Protein AF-A0A4R4WMD3-F1 (afdb_monomer_lite)

Radius of gyration: 12.43 Å; chains: 1; bounding box: 28×30×32 Å

Secondary structure (DSSP, 8-state):
---EEEEEE-TTSSEEEEEE-TT-SSTTS-SEEEEEESSHHHHHHHHHHHHHHHHH-S----HHHHHHHH--

Organism: NCBI:txid2530375

Structure (mmCIF, N/CA/C/O backbone):
data_AF-A0A4R4WMD3-F1
#
_entry.id   AF-A0A4R4WMD3-F1
#
loop_
_atom_site.group_PDB
_atom_site.id
_atom_site.type_symbol
_atom_site.label_atom_id
_atom_site.label_alt_id
_atom_site.label_comp_id
_atom_site.label_asym_id
_atom_site.label_entity_id
_atom_site.label_seq_id
_atom_site.pdbx_PDB_ins_code
_atom_site.Cartn_x
_atom_site.Cartn_y
_atom_site.Cartn_z
_atom_site.occupancy
_atom_site.B_iso_or_equiv
_atom_site.auth_seq_id
_atom_site.auth_comp_id
_atom_site.auth_asym_id
_atom_site.auth_atom_id
_atom_site.pdbx_PDB_model_num
ATOM 1 N N . MET A 1 1 ? -13.331 -4.962 9.151 1.00 78.69 1 MET A N 1
ATOM 2 C CA . MET A 1 1 ? -13.211 -4.651 7.709 1.00 78.69 1 MET A CA 1
ATOM 3 C C . MET A 1 1 ? -12.356 -5.736 7.082 1.00 78.69 1 MET A C 1
ATOM 5 O O . MET A 1 1 ? -11.525 -6.293 7.792 1.00 78.69 1 MET A O 1
ATOM 9 N N . ASN A 1 2 ? -12.592 -6.090 5.822 1.00 87.56 2 ASN A N 1
ATOM 10 C CA . ASN A 1 2 ? -11.782 -7.090 5.131 1.00 87.56 2 ASN A CA 1
ATOM 11 C C . ASN A 1 2 ? -10.696 -6.371 4.331 1.00 87.56 2 ASN A C 1
ATOM 13 O O . ASN A 1 2 ? -10.927 -6.022 3.179 1.00 87.56 2 ASN A O 1
ATOM 17 N N . LEU A 1 3 ? -9.572 -6.080 4.986 1.00 92.06 3 LEU A N 1
ATOM 18 C CA . LEU A 1 3 ? -8.467 -5.358 4.363 1.00 92.06 3 LEU A CA 1
ATOM 19 C C . LEU A 1 3 ? -7.658 -6.289 3.461 1.00 92.06 3 LEU A C 1
ATOM 21 O O . LEU A 1 3 ? -7.376 -7.433 3.825 1.00 92.06 3 LEU A O 1
ATOM 25 N N . ARG A 1 4 ? -7.256 -5.780 2.303 1.00 92.50 4 ARG A N 1
ATOM 26 C CA . ARG A 1 4 ? -6.459 -6.488 1.308 1.00 92.50 4 ARG A CA 1
ATOM 27 C C . ARG A 1 4 ? -5.279 -5.631 0.905 1.00 92.50 4 ARG A C 1
ATOM 29 O O . ARG A 1 4 ? -5.422 -4.436 0.686 1.00 92.50 4 ARG A O 1
ATOM 36 N N . LEU A 1 5 ? -4.127 -6.279 0.794 1.00 94.19 5 LEU A N 1
ATOM 37 C CA . LEU A 1 5 ? -2.955 -5.710 0.151 1.00 94.19 5 LEU A CA 1
ATOM 38 C C . LEU A 1 5 ? -3.060 -5.961 -1.353 1.00 94.19 5 LEU A C 1
ATOM 40 O O . LEU A 1 5 ? -3.150 -7.117 -1.782 1.00 94.19 5 LEU A O 1
ATOM 44 N N . HIS A 1 6 ? -2.986 -4.901 -2.145 1.00 93.88 6 HIS A N 1
ATOM 45 C CA . HIS A 1 6 ? -2.781 -4.995 -3.581 1.00 93.88 6 HIS A CA 1
ATOM 46 C C . HIS A 1 6 ? -1.360 -4.563 -3.917 1.00 93.88 6 HIS A C 1
ATOM 48 O O . HIS A 1 6 ? -0.834 -3.599 -3.369 1.00 93.88 6 HIS A O 1
ATOM 54 N N . VAL A 1 7 ? -0.727 -5.301 -4.828 1.00 94.75 7 VAL A N 1
ATOM 55 C CA . VAL A 1 7 ? 0.601 -4.966 -5.340 1.00 94.75 7 VAL A CA 1
ATOM 56 C C . VAL A 1 7 ? 0.558 -5.053 -6.851 1.00 94.75 7 VAL A C 1
ATOM 58 O O . VAL A 1 7 ? 0.172 -6.078 -7.419 1.00 94.75 7 VAL A O 1
ATOM 61 N N . HIS A 1 8 ? 0.940 -3.971 -7.513 1.00 92.88 8 HIS A N 1
ATOM 62 C CA . HIS A 1 8 ? 0.890 -3.872 -8.962 1.00 92.88 8 HIS A CA 1
ATOM 63 C C . HIS A 1 8 ? 2.129 -3.165 -9.501 1.00 92.88 8 HIS A C 1
ATOM 65 O O . HIS A 1 8 ? 2.800 -2.395 -8.815 1.00 92.88 8 HIS A O 1
ATOM 71 N N . ARG A 1 9 ? 2.473 -3.459 -10.754 1.00 93.19 9 ARG A N 1
ATOM 72 C CA . ARG A 1 9 ? 3.622 -2.836 -11.407 1.00 93.19 9 ARG A CA 1
ATOM 73 C C . ARG A 1 9 ? 3.257 -1.416 -11.834 1.00 93.19 9 ARG A C 1
ATOM 75 O O . ARG A 1 9 ? 2.266 -1.231 -12.538 1.00 93.19 9 ARG A O 1
ATOM 82 N N . ALA A 1 10 ? 4.068 -0.437 -11.448 1.00 88.75 10 ALA A N 1
ATOM 83 C CA . ALA A 1 10 ? 3.840 0.961 -11.796 1.00 88.75 10 ALA A CA 1
ATOM 84 C C . ALA A 1 10 ? 4.157 1.222 -13.277 1.00 88.75 10 ALA A C 1
ATOM 86 O O . ALA A 1 10 ? 5.124 0.676 -13.820 1.00 88.75 10 ALA A O 1
ATOM 87 N N . PHE A 1 11 ? 3.391 2.104 -13.929 1.00 86.00 11 PHE A N 1
ATOM 88 C CA . PHE A 1 11 ? 3.665 2.508 -15.316 1.00 86.00 11 PHE A CA 1
ATOM 89 C C . PHE A 1 11 ? 5.023 3.214 -15.459 1.00 86.00 11 PHE A C 1
ATOM 91 O O . PHE A 1 11 ? 5.733 3.014 -16.441 1.00 86.00 11 PHE A O 1
ATOM 98 N N . THR A 1 12 ? 5.411 3.996 -14.451 1.00 85.75 12 THR A N 1
ATOM 99 C CA . THR A 1 12 ? 6.694 4.710 -14.369 1.00 85.75 12 THR A CA 1
ATOM 100 C C . THR A 1 12 ? 7.891 3.796 -14.074 1.00 85.75 12 THR A C 1
ATOM 102 O O . THR A 1 12 ? 9.030 4.256 -14.105 1.00 85.75 12 THR A O 1
ATOM 105 N N . GLY A 1 13 ? 7.657 2.500 -13.845 1.00 88.44 13 GLY A N 1
ATOM 106 C CA . GLY A 1 13 ? 8.660 1.547 -13.376 1.00 88.44 13 GLY A CA 1
ATOM 107 C C . GLY A 1 13 ? 8.626 1.369 -11.855 1.00 88.44 13 GLY A C 1
ATOM 108 O O . GLY A 1 13 ? 8.194 2.249 -11.121 1.00 88.44 13 GLY A O 1
ATOM 109 N N . GLY A 1 14 ? 9.065 0.198 -11.385 1.00 94.31 14 GLY A N 1
ATOM 110 C CA . GLY A 1 14 ? 8.928 -0.206 -9.982 1.00 94.31 14 GLY A CA 1
ATOM 111 C C . GLY A 1 14 ? 7.559 -0.810 -9.656 1.00 94.31 14 GLY A C 1
ATOM 112 O O . GLY A 1 14 ? 6.833 -1.271 -10.547 1.00 94.31 14 GLY A O 1
ATOM 113 N N . TRP A 1 15 ? 7.232 -0.832 -8.367 1.00 96.00 15 TRP A N 1
ATOM 114 C CA . TRP A 1 15 ? 6.025 -1.438 -7.811 1.00 96.00 15 TRP A CA 1
ATOM 115 C C . TRP A 1 15 ? 5.269 -0.449 -6.929 1.00 96.00 15 TRP A C 1
ATOM 117 O O . TRP A 1 15 ? 5.872 0.329 -6.194 1.00 96.00 15 TRP A O 1
ATOM 127 N N . CYS A 1 16 ? 3.947 -0.506 -6.999 1.00 94.25 16 CYS A N 1
ATOM 128 C CA . CYS A 1 16 ? 3.049 0.201 -6.102 1.00 94.25 16 CYS A CA 1
ATOM 129 C C . CYS A 1 16 ? 2.383 -0.809 -5.177 1.00 94.25 16 CYS A C 1
ATOM 131 O O . CYS A 1 16 ? 2.094 -1.939 -5.592 1.00 94.25 16 CYS A O 1
ATOM 133 N N . ALA A 1 17 ? 2.129 -0.384 -3.947 1.00 95.00 17 ALA A N 1
ATOM 134 C CA . ALA A 1 17 ? 1.364 -1.152 -2.987 1.00 95.00 17 ALA A CA 1
ATOM 135 C C . ALA A 1 17 ? 0.318 -0.258 -2.325 1.00 95.00 17 ALA A C 1
ATOM 137 O O . ALA A 1 17 ? 0.618 0.874 -1.942 1.00 95.00 17 ALA A O 1
ATOM 138 N N . ASP A 1 18 ? -0.886 -0.793 -2.182 1.00 94.38 18 ASP A N 1
ATOM 139 C CA . ASP A 1 18 ? -2.010 -0.140 -1.523 1.00 94.38 18 ASP A CA 1
ATOM 140 C C . ASP A 1 18 ? -2.748 -1.124 -0.611 1.00 94.38 18 ASP A C 1
ATOM 142 O O . ASP A 1 18 ? -2.708 -2.342 -0.816 1.00 94.38 18 ASP A O 1
ATOM 146 N N . ILE A 1 19 ? -3.376 -0.594 0.440 1.00 94.69 19 ILE A N 1
ATOM 147 C CA . ILE A 1 19 ? -4.239 -1.362 1.339 1.00 94.69 19 ILE A CA 1
ATOM 148 C C . ILE A 1 19 ? -5.628 -0.751 1.325 1.00 94.69 19 ILE A C 1
ATOM 150 O O . ILE A 1 19 ? -5.808 0.418 1.679 1.00 94.69 19 ILE A O 1
ATOM 154 N N . ASP A 1 20 ? -6.605 -1.591 1.005 1.00 93.00 20 ASP A N 1
ATOM 155 C CA . ASP A 1 20 ? -8.001 -1.192 0.911 1.00 93.00 20 ASP A CA 1
ATOM 156 C C . ASP A 1 20 ? -8.955 -2.269 1.442 1.00 93.00 20 ASP A C 1
ATOM 158 O O . ASP A 1 20 ? -8.541 -3.393 1.728 1.00 93.00 20 ASP A O 1
ATOM 162 N N . ASP A 1 21 ? -10.231 -1.932 1.605 1.00 90.88 21 ASP A N 1
ATOM 163 C CA . ASP A 1 21 ? -11.307 -2.869 1.897 1.00 90.88 21 ASP A CA 1
ATOM 164 C C . ASP A 1 21 ? -12.210 -3.129 0.679 1.00 90.88 21 ASP A C 1
ATOM 166 O O . ASP A 1 21 ? -12.069 -2.555 -0.395 1.00 90.88 21 ASP A O 1
ATOM 170 N N . ASP A 1 22 ? -13.171 -4.039 0.840 1.00 86.38 22 ASP A N 1
ATOM 171 C CA . ASP A 1 22 ? -14.100 -4.400 -0.235 1.00 86.38 22 ASP A CA 1
ATOM 172 C C . ASP A 1 22 ? -15.117 -3.278 -0.578 1.00 86.38 22 ASP A C 1
ATOM 174 O O . ASP A 1 22 ? -15.910 -3.447 -1.512 1.00 86.38 22 ASP A O 1
ATOM 178 N N . ASN A 1 23 ? -15.139 -2.165 0.172 1.00 83.94 23 ASN A N 1
ATOM 179 C CA . ASN A 1 23 ? -16.068 -1.052 -0.045 1.00 83.94 23 ASN A CA 1
ATOM 180 C C . ASN A 1 23 ? -15.543 -0.036 -1.067 1.00 83.94 23 ASN A C 1
ATOM 182 O O . ASN A 1 23 ? -16.362 0.673 -1.652 1.00 83.94 23 ASN A O 1
ATOM 186 N N . ASP A 1 24 ? -14.232 -0.011 -1.323 1.00 78.81 24 ASP A N 1
ATOM 187 C CA . ASP A 1 24 ? -13.610 0.792 -2.376 1.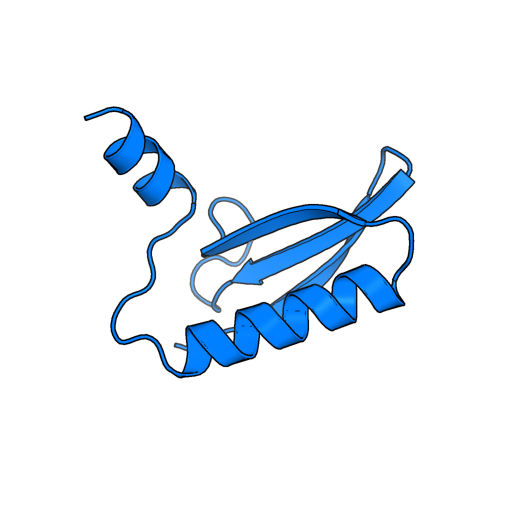00 78.81 24 ASP A CA 1
ATOM 188 C C . ASP A 1 24 ? -13.022 -0.126 -3.464 1.00 78.81 24 ASP A C 1
ATOM 190 O O . ASP A 1 24 ? -11.873 -0.559 -3.448 1.00 78.81 24 ASP A O 1
ATOM 194 N N . ARG A 1 25 ? -13.886 -0.555 -4.396 1.00 62.50 25 ARG A N 1
ATOM 195 C CA . ARG A 1 25 ? -13.540 -1.574 -5.413 1.00 62.50 25 ARG A CA 1
ATOM 196 C C . ARG A 1 25 ? -12.539 -1.098 -6.463 1.00 62.50 25 ARG A C 1
ATOM 198 O O . ARG A 1 25 ? -12.042 -1.929 -7.228 1.00 62.50 25 ARG A O 1
ATOM 205 N N . GLN A 1 26 ? -12.316 0.202 -6.562 1.00 67.38 26 GLN A N 1
ATOM 206 C CA . GLN A 1 26 ? -11.257 0.800 -7.361 1.00 67.38 26 GLN A CA 1
ATOM 207 C C . GLN A 1 26 ? -10.367 1.555 -6.370 1.00 67.38 26 GLN A C 1
ATOM 209 O O . GLN A 1 26 ? -10.918 2.084 -5.419 1.00 67.38 26 GLN A O 1
ATOM 214 N N . PRO A 1 27 ? -9.031 1.552 -6.507 1.00 63.41 27 PRO A N 1
ATOM 215 C CA . PRO A 1 27 ? -8.150 2.153 -5.509 1.00 63.41 27 PRO A CA 1
ATOM 216 C C . PRO A 1 27 ? -8.170 3.680 -5.665 1.00 63.41 27 PRO A C 1
ATOM 218 O O . PRO A 1 27 ? -7.191 4.288 -6.104 1.00 63.41 27 PRO A O 1
ATOM 221 N N . ASP A 1 28 ? -9.319 4.285 -5.386 1.00 82.19 28 ASP A N 1
ATOM 222 C CA . ASP A 1 28 ? -9.579 5.705 -5.566 1.00 82.19 28 ASP A CA 1
ATOM 223 C C . ASP A 1 28 ? -9.240 6.451 -4.267 1.00 82.19 28 ASP A C 1
ATOM 225 O O . ASP A 1 28 ? -8.699 7.559 -4.315 1.00 82.19 28 ASP A O 1
ATOM 229 N N . ASP A 1 29 ? -9.498 5.828 -3.110 1.00 90.06 29 ASP A N 1
ATOM 230 C CA . ASP A 1 29 ? -9.184 6.364 -1.789 1.00 90.06 29 ASP A CA 1
ATOM 231 C C . ASP A 1 29 ? -8.765 5.258 -0.796 1.00 90.06 29 ASP A C 1
ATOM 233 O O . ASP A 1 29 ? -9.479 4.957 0.166 1.00 90.06 29 ASP A O 1
ATOM 237 N N . PRO A 1 30 ? -7.589 4.633 -0.980 1.00 93.25 30 PRO A N 1
ATOM 238 C CA . PRO A 1 30 ? -7.124 3.580 -0.084 1.00 93.25 30 PRO A CA 1
ATOM 239 C C . PRO A 1 30 ? -6.811 4.111 1.322 1.00 93.25 30 PRO A C 1
ATOM 241 O O . PRO A 1 30 ? -6.658 5.309 1.557 1.00 93.25 30 PRO A O 1
ATOM 244 N N . TYR A 1 31 ? -6.648 3.208 2.290 1.00 94.12 31 TYR A N 1
ATOM 245 C CA . TYR A 1 31 ? -6.180 3.569 3.639 1.00 94.12 31 TYR A CA 1
ATOM 246 C C . TYR A 1 31 ? -4.673 3.847 3.684 1.00 94.12 31 TYR A C 1
ATOM 248 O O . TYR A 1 31 ? -4.173 4.536 4.574 1.00 94.12 31 TYR A O 1
ATOM 256 N N . TRP A 1 32 ? -3.941 3.273 2.733 1.00 94.50 32 TRP A N 1
ATOM 257 C CA . TRP A 1 32 ? -2.507 3.442 2.569 1.00 94.50 32 TRP A CA 1
ATOM 258 C C . TRP A 1 32 ? -2.134 3.182 1.114 1.00 94.50 32 TRP A C 1
ATOM 260 O O . TRP A 1 32 ? -2.651 2.245 0.510 1.00 94.50 32 TRP A O 1
ATOM 270 N N . CYS A 1 33 ? -1.231 3.989 0.564 1.00 92.69 33 CYS A N 1
ATOM 271 C CA . CYS A 1 33 ? -0.702 3.812 -0.782 1.00 92.69 33 CYS A CA 1
ATOM 272 C C . CYS A 1 33 ? 0.716 4.377 -0.852 1.00 92.69 33 CYS A C 1
ATOM 274 O O . CYS A 1 33 ? 0.966 5.495 -0.399 1.00 92.69 33 CYS A O 1
ATOM 276 N N . VAL A 1 34 ? 1.639 3.603 -1.420 1.00 91.62 34 VAL A N 1
ATOM 277 C CA . VAL A 1 34 ? 3.000 4.049 -1.726 1.00 91.62 34 VAL A CA 1
ATOM 278 C C . VAL A 1 34 ? 3.363 3.582 -3.126 1.00 91.62 34 VAL A C 1
ATOM 280 O O . VAL A 1 34 ? 3.272 2.393 -3.452 1.00 91.62 34 VAL A O 1
ATOM 283 N N . ASP A 1 35 ? 3.803 4.530 -3.946 1.00 87.19 35 ASP A N 1
ATOM 284 C CA . ASP A 1 35 ? 4.385 4.265 -5.249 1.00 87.19 35 ASP A CA 1
ATOM 285 C C . ASP A 1 35 ? 5.917 4.133 -5.151 1.00 87.19 35 ASP A C 1
ATOM 287 O O . ASP A 1 35 ? 6.547 4.568 -4.190 1.00 87.19 35 ASP A O 1
ATOM 291 N N . GLN A 1 36 ? 6.532 3.521 -6.168 1.00 88.44 36 GLN A N 1
ATOM 292 C CA . GLN A 1 36 ? 7.991 3.521 -6.388 1.00 88.44 36 GLN A CA 1
ATOM 293 C C . GLN A 1 36 ? 8.839 2.544 -5.549 1.00 88.44 36 GLN A C 1
ATOM 295 O O . GLN A 1 36 ? 10.036 2.772 -5.354 1.00 88.44 36 GLN A O 1
ATOM 300 N N . TRP A 1 37 ? 8.301 1.394 -5.139 1.00 95.75 37 TRP A N 1
ATOM 301 C CA . TRP A 1 37 ? 9.146 0.320 -4.606 1.00 95.75 37 TRP A CA 1
ATOM 302 C C . TRP A 1 37 ? 10.079 -0.248 -5.692 1.00 95.75 37 TRP A C 1
ATOM 304 O O . TRP A 1 37 ? 9.626 -0.533 -6.810 1.00 95.75 37 TRP A O 1
ATOM 314 N N . PRO A 1 38 ? 11.378 -0.449 -5.396 1.00 94.56 38 PRO A N 1
ATOM 315 C CA . PRO A 1 38 ? 12.342 -0.890 -6.400 1.00 94.56 38 PRO A CA 1
ATOM 316 C C . PRO A 1 38 ? 12.154 -2.366 -6.777 1.00 94.56 38 PRO A C 1
ATOM 318 O O . PRO A 1 38 ? 12.441 -2.746 -7.914 1.00 94.56 38 PRO A O 1
ATOM 321 N N . THR A 1 39 ? 11.629 -3.192 -5.866 1.00 96.50 39 THR A N 1
ATOM 322 C CA . THR A 1 39 ? 11.345 -4.612 -6.109 1.00 96.50 39 THR A CA 1
ATOM 323 C C . THR A 1 39 ? 9.954 -5.020 -5.617 1.00 96.50 39 THR A C 1
ATOM 325 O O . THR A 1 39 ? 9.331 -4.326 -4.814 1.00 9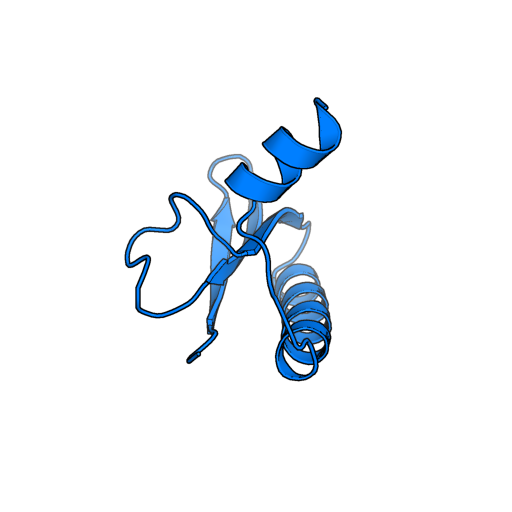6.50 39 THR A O 1
ATOM 328 N N . LEU A 1 40 ? 9.463 -6.159 -6.122 1.00 96.94 40 LEU A N 1
ATOM 329 C CA . LEU A 1 40 ? 8.196 -6.751 -5.681 1.00 96.94 40 LEU A CA 1
ATOM 330 C C . LEU A 1 40 ? 8.268 -7.157 -4.206 1.00 96.94 40 LEU A C 1
ATOM 332 O O . LEU A 1 40 ? 7.322 -6.930 -3.458 1.00 96.94 40 LEU A O 1
ATOM 336 N N . ASP A 1 41 ? 9.399 -7.728 -3.795 1.00 98.12 41 ASP A N 1
ATOM 337 C CA . ASP A 1 41 ? 9.614 -8.193 -2.427 1.00 98.12 41 ASP A CA 1
ATOM 338 C C . ASP A 1 41 ? 9.593 -7.029 -1.433 1.00 98.12 41 ASP A C 1
ATOM 340 O O . ASP A 1 41 ? 8.988 -7.159 -0.369 1.00 98.12 41 ASP A O 1
ATOM 344 N N . ASP A 1 42 ? 10.173 -5.877 -1.790 1.00 97.50 42 ASP A N 1
ATOM 345 C CA . ASP A 1 42 ? 10.114 -4.673 -0.952 1.00 97.50 42 ASP A CA 1
ATOM 346 C C . ASP A 1 42 ? 8.666 -4.190 -0.785 1.00 97.50 42 ASP A C 1
ATOM 348 O O . ASP A 1 42 ? 8.224 -3.936 0.336 1.00 97.50 42 ASP A O 1
ATOM 352 N N . ALA A 1 43 ? 7.903 -4.142 -1.884 1.00 97.50 43 ALA A N 1
ATOM 353 C CA . ALA A 1 43 ? 6.499 -3.736 -1.872 1.00 97.50 43 ALA A CA 1
ATOM 354 C C . ALA A 1 43 ? 5.630 -4.674 -1.017 1.00 97.50 43 ALA A C 1
ATOM 356 O O . ALA A 1 43 ? 4.834 -4.213 -0.198 1.00 97.50 43 ALA A O 1
ATOM 357 N N . ILE A 1 44 ? 5.803 -5.993 -1.169 1.00 97.81 44 ILE A N 1
ATOM 358 C CA . ILE A 1 44 ? 5.084 -6.999 -0.374 1.00 97.81 44 ILE A CA 1
ATOM 359 C C . ILE A 1 44 ? 5.482 -6.901 1.098 1.00 97.81 44 ILE A C 1
ATOM 361 O O . ILE A 1 44 ? 4.615 -6.941 1.967 1.00 97.81 44 ILE A O 1
ATOM 365 N N . THR A 1 45 ? 6.776 -6.771 1.394 1.00 98.19 45 THR A N 1
ATOM 366 C CA . THR A 1 45 ? 7.273 -6.710 2.775 1.00 98.19 45 THR A CA 1
ATOM 367 C C . THR A 1 45 ? 6.711 -5.493 3.500 1.00 98.19 45 THR A C 1
ATOM 369 O O . THR A 1 45 ? 6.156 -5.635 4.591 1.00 98.19 45 THR A O 1
ATOM 372 N N . ALA A 1 46 ? 6.791 -4.314 2.877 1.00 97.62 46 ALA A N 1
ATOM 373 C CA . ALA A 1 46 ? 6.235 -3.085 3.430 1.00 97.62 46 ALA A CA 1
ATOM 374 C C . ALA A 1 46 ? 4.708 -3.166 3.579 1.00 97.62 46 ALA A C 1
ATOM 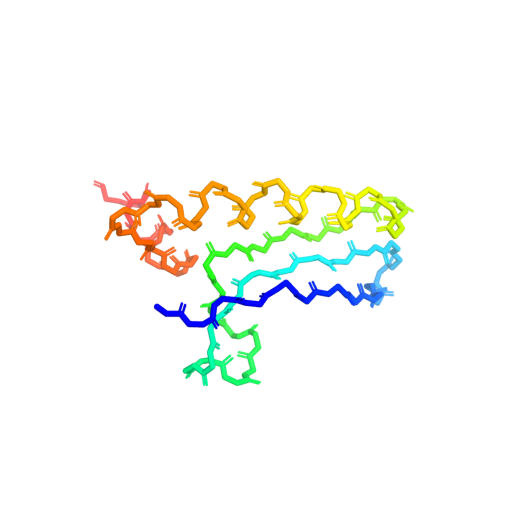376 O O . ALA A 1 46 ? 4.176 -2.857 4.645 1.00 97.62 46 ALA A O 1
ATOM 377 N N . GLY A 1 47 ? 4.009 -3.657 2.551 1.00 97.12 47 GLY A N 1
ATOM 378 C CA . GLY A 1 47 ? 2.557 -3.817 2.576 1.00 97.12 47 GLY A CA 1
ATOM 379 C C . GLY A 1 47 ? 2.076 -4.777 3.666 1.00 97.12 47 GLY A C 1
ATOM 380 O O . GLY A 1 47 ? 1.130 -4.475 4.386 1.00 97.12 47 GLY A O 1
ATOM 381 N N . CYS A 1 48 ? 2.749 -5.913 3.854 1.00 97.56 48 CYS A N 1
ATOM 382 C CA . CYS A 1 48 ? 2.427 -6.861 4.922 1.00 97.56 48 CYS A CA 1
ATOM 383 C C . CYS A 1 48 ? 2.655 -6.263 6.316 1.00 97.56 48 CYS A C 1
ATOM 385 O O . CYS A 1 48 ? 1.835 -6.482 7.209 1.00 97.56 48 CYS A O 1
ATOM 387 N N . ALA A 1 49 ? 3.743 -5.509 6.509 1.00 97.62 49 ALA A N 1
ATOM 388 C CA . ALA A 1 49 ? 4.008 -4.824 7.771 1.00 97.62 49 ALA A CA 1
ATOM 389 C C . ALA A 1 49 ? 2.902 -3.802 8.086 1.00 97.62 49 ALA A C 1
ATOM 391 O O . ALA A 1 49 ? 2.314 -3.850 9.166 1.00 97.62 49 ALA A O 1
ATOM 392 N N . GLN A 1 50 ? 2.541 -2.960 7.114 1.00 97.50 50 GLN A N 1
ATOM 393 C CA . GLN A 1 50 ? 1.473 -1.973 7.276 1.00 97.50 50 GLN A CA 1
ATOM 394 C C . GLN A 1 50 ? 0.102 -2.626 7.515 1.00 97.50 50 GLN A C 1
ATOM 396 O O . GLN A 1 50 ? -0.673 -2.170 8.357 1.00 97.50 50 GLN A O 1
ATOM 401 N N . LEU A 1 51 ? -0.195 -3.729 6.820 1.00 96.19 51 LEU A N 1
ATOM 402 C CA . LEU A 1 51 ? -1.436 -4.481 7.006 1.00 96.19 51 LEU A CA 1
ATOM 403 C C . LEU A 1 51 ? -1.538 -5.068 8.420 1.00 96.19 51 LEU A C 1
ATOM 405 O O . LEU A 1 51 ? -2.620 -5.068 9.008 1.00 96.19 51 LEU A O 1
ATOM 409 N N . ALA A 1 52 ? -0.422 -5.535 8.988 1.00 95.75 52 ALA A N 1
ATOM 410 C CA . ALA A 1 52 ? -0.376 -6.022 10.364 1.00 95.75 52 ALA A CA 1
ATOM 411 C C . ALA A 1 52 ? -0.641 -4.901 11.384 1.00 95.75 52 ALA A C 1
ATOM 413 O O . ALA A 1 52 ? -1.367 -5.123 12.355 1.00 95.75 52 ALA A O 1
ATOM 414 N N . GLU A 1 53 ? -0.117 -3.694 11.151 1.00 95.50 53 GLU A N 1
ATOM 415 C CA . GLU A 1 53 ? -0.438 -2.523 11.975 1.00 95.50 53 GLU A CA 1
ATOM 416 C C . GLU A 1 53 ? -1.938 -2.207 11.915 1.00 95.50 53 GLU A C 1
ATOM 418 O O . GLU A 1 53 ? -2.599 -2.095 12.953 1.00 95.50 53 GLU A O 1
ATOM 423 N N . PHE A 1 54 ? -2.506 -2.158 10.708 1.00 95.06 54 PHE A N 1
ATOM 424 C CA . PHE A 1 54 ? -3.922 -1.854 10.491 1.00 95.06 54 PHE A CA 1
ATOM 425 C C . PHE A 1 54 ? -4.864 -2.903 11.077 1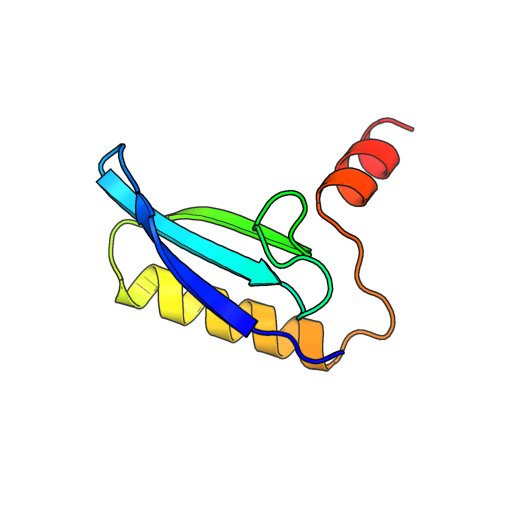.00 95.06 54 PHE A C 1
ATOM 427 O O . PHE A 1 54 ? -5.923 -2.550 11.593 1.00 95.06 54 PHE A O 1
ATOM 434 N N . ALA A 1 55 ? -4.469 -4.177 11.075 1.00 89.75 55 ALA A N 1
ATOM 435 C CA . ALA A 1 55 ? -5.237 -5.247 11.707 1.00 89.75 55 ALA A CA 1
ATOM 436 C C . ALA A 1 55 ? -5.430 -5.040 13.223 1.00 89.75 55 ALA A C 1
ATOM 438 O O . ALA A 1 55 ? -6.361 -5.600 13.803 1.00 89.75 55 ALA A O 1
ATOM 439 N N . SER A 1 56 ? -4.572 -4.238 13.863 1.00 90.56 56 SER A N 1
ATOM 440 C CA . SER A 1 56 ? -4.643 -3.919 15.295 1.00 90.56 56 SER A CA 1
ATOM 441 C C . SER A 1 56 ? -5.267 -2.552 15.609 1.00 90.56 56 SER A C 1
ATOM 443 O O . SER A 1 56 ? -5.530 -2.248 16.776 1.00 90.56 56 SER A O 1
ATOM 445 N N . ALA A 1 57 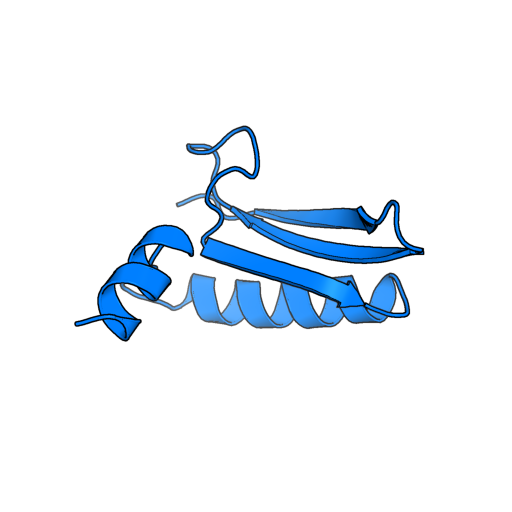? -5.516 -1.722 14.593 1.00 90.62 57 ALA A N 1
ATOM 446 C CA . ALA A 1 57 ? -6.000 -0.360 14.773 1.00 90.62 57 ALA A CA 1
ATOM 447 C C . ALA A 1 57 ? -7.502 -0.319 15.101 1.00 90.62 57 ALA A C 1
ATOM 449 O O . ALA A 1 57 ? -8.310 -1.053 14.534 1.00 90.62 57 ALA A O 1
ATOM 450 N N . GLN A 1 58 ? -7.898 0.587 16.001 1.00 85.31 58 GLN A N 1
ATOM 451 C CA . GLN A 1 58 ? -9.315 0.813 16.328 1.00 85.31 58 GLN A CA 1
ATOM 452 C C . GLN A 1 58 ? -10.029 1.661 15.273 1.00 85.31 58 GLN A C 1
ATOM 454 O O . GLN A 1 58 ? -11.241 1.544 15.094 1.00 85.31 58 GLN A O 1
ATOM 459 N N . HIS A 1 59 ? -9.279 2.528 14.596 1.00 88.88 59 HIS A N 1
ATOM 460 C CA . HIS A 1 59 ? -9.791 3.422 13.576 1.00 88.88 59 HIS A CA 1
ATOM 461 C C . HIS A 1 59 ? -8.728 3.618 12.498 1.00 88.88 59 HIS A C 1
ATOM 463 O O . HIS A 1 59 ? -7.554 3.808 12.817 1.00 88.88 59 HIS A O 1
ATOM 469 N N . LEU A 1 60 ? -9.151 3.548 11.240 1.00 91.81 60 LEU A N 1
ATOM 470 C CA . LEU A 1 60 ? -8.313 3.781 10.072 1.00 91.81 60 LEU A CA 1
ATOM 471 C C . LEU A 1 60 ? -8.910 4.944 9.297 1.00 91.81 60 LEU A C 1
ATOM 473 O O . LEU A 1 60 ? -10.124 4.989 9.111 1.00 91.81 60 LEU A O 1
ATOM 477 N N . TYR A 1 61 ? -8.043 5.843 8.853 1.00 91.94 61 TYR A N 1
ATOM 478 C CA . TYR A 1 61 ? -8.417 6.976 8.021 1.00 91.94 61 TYR A CA 1
ATOM 479 C C . TYR A 1 61 ? -8.007 6.702 6.590 1.00 91.94 61 TYR A C 1
ATOM 481 O O . TYR A 1 61 ? -6.882 6.250 6.345 1.00 91.94 61 TYR A O 1
ATOM 489 N N . ARG A 1 62 ? -8.908 7.002 5.666 1.00 92.31 62 ARG A N 1
ATOM 490 C CA . ARG A 1 62 ? -8.626 7.004 4.234 1.00 92.31 62 ARG A CA 1
ATOM 491 C C . ARG A 1 62 ? -7.547 8.047 3.924 1.00 92.31 62 ARG A C 1
ATOM 493 O O . ARG A 1 62 ? -7.397 9.025 4.663 1.00 92.31 62 ARG A O 1
ATOM 500 N N . VAL A 1 63 ? -6.777 7.864 2.854 1.00 90.81 63 VAL A N 1
ATOM 501 C CA . VAL A 1 63 ? -5.717 8.813 2.473 1.00 90.81 63 VAL A CA 1
ATOM 502 C C . VAL A 1 63 ? -6.288 10.223 2.259 1.00 90.81 63 VAL A C 1
ATOM 504 O O . VAL A 1 63 ? -5.692 11.200 2.719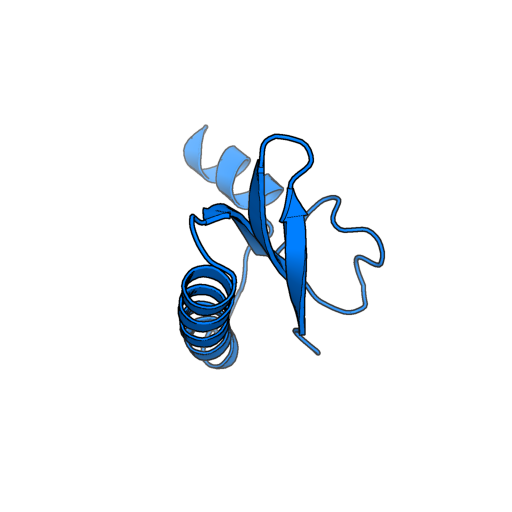 1.00 90.81 63 VAL A O 1
ATOM 507 N N . SER A 1 64 ? -7.471 10.351 1.649 1.00 88.88 64 SER A N 1
ATOM 508 C CA . SER A 1 64 ? -8.141 11.646 1.476 1.00 88.88 64 SER A CA 1
ATOM 509 C C . SER A 1 64 ? -8.433 12.350 2.811 1.00 88.88 64 SER A C 1
ATOM 511 O O . SER A 1 64 ? -8.191 13.552 2.952 1.00 88.88 64 SER A O 1
ATOM 513 N N . GLU A 1 65 ? -8.879 11.602 3.823 1.00 87.38 65 GLU A N 1
ATOM 514 C CA . GLU A 1 65 ? -9.170 12.109 5.166 1.00 87.38 65 GLU A CA 1
ATOM 515 C C . GLU A 1 65 ? -7.893 12.586 5.870 1.00 87.38 65 GLU A C 1
ATOM 517 O O . GLU A 1 65 ? -7.899 13.619 6.545 1.00 87.38 65 GLU A O 1
ATOM 522 N N . GLN A 1 66 ? -6.774 11.882 5.674 1.00 84.38 66 GLN A N 1
ATOM 523 C CA . GLN A 1 66 ? -5.479 12.256 6.248 1.00 84.38 66 GLN A CA 1
ATOM 524 C C . GLN A 1 66 ? -4.975 13.601 5.704 1.00 84.38 66 GLN A C 1
ATOM 526 O O . GLN A 1 66 ? -4.483 14.423 6.481 1.00 84.38 66 GLN A O 1
ATOM 531 N N . TYR A 1 67 ? -5.138 13.869 4.403 1.00 79.00 67 TYR A N 1
ATOM 532 C CA . TYR A 1 67 ? -4.762 15.161 3.817 1.00 79.00 67 TYR A CA 1
ATOM 533 C C . TYR A 1 67 ? -5.594 16.322 4.364 1.00 79.00 67 TYR A C 1
ATOM 535 O O . TYR A 1 67 ? -5.059 17.406 4.597 1.00 79.00 67 TYR A O 1
ATOM 543 N N . VAL A 1 68 ? -6.889 16.102 4.610 1.00 75.00 68 VAL A N 1
ATOM 544 C CA . VAL A 1 68 ? -7.761 17.117 5.219 1.00 75.00 68 VAL A CA 1
ATOM 545 C C . VAL A 1 68 ? -7.309 17.439 6.645 1.00 75.00 68 VAL A C 1
ATOM 547 O O . VAL A 1 68 ? -7.238 18.610 7.010 1.00 75.00 68 VAL A O 1
ATOM 550 N N . LEU A 1 69 ? -6.949 16.423 7.434 1.00 70.94 69 LEU A N 1
ATOM 551 C CA . LEU A 1 69 ? -6.464 16.601 8.808 1.00 70.94 69 LEU A CA 1
ATOM 552 C C . LEU A 1 69 ? -5.101 17.305 8.882 1.00 70.94 69 LEU A C 1
ATOM 554 O O . LEU A 1 69 ? -4.836 18.003 9.853 1.00 70.94 69 LEU A O 1
ATOM 558 N N . GLN A 1 70 ? -4.241 17.139 7.876 1.00 70.31 70 GLN A N 1
ATOM 559 C CA . GLN A 1 70 ? -2.946 17.829 7.801 1.00 70.31 70 GLN A CA 1
ATOM 560 C C . GLN A 1 70 ? -3.059 19.296 7.358 1.00 70.31 70 GLN A C 1
ATOM 562 O O . GLN A 1 70 ? -2.129 20.071 7.579 1.00 70.31 70 GLN A O 1
ATOM 567 N N . ALA A 1 71 ? -4.164 19.672 6.712 1.00 62.06 71 ALA A N 1
ATOM 568 C CA . ALA A 1 71 ? -4.400 21.022 6.206 1.00 62.06 71 ALA A CA 1
ATOM 569 C C . ALA A 1 71 ? -5.160 21.938 7.190 1.00 62.06 71 ALA A C 1
ATOM 571 O O . ALA A 1 71 ? -5.352 23.117 6.880 1.00 62.06 71 ALA A O 1
ATOM 572 N N . ALA A 1 72 ? -5.604 21.407 8.335 1.00 55.56 72 ALA A N 1
ATOM 573 C CA . ALA A 1 72 ? -6.358 22.102 9.384 1.00 55.56 72 ALA A CA 1
ATOM 574 C C . ALA A 1 72 ? -5.472 22.471 10.584 1.00 55.56 72 ALA A C 1
ATOM 576 O O . ALA A 1 72 ? -5.722 23.548 11.174 1.00 55.56 72 ALA A O 1
#

Foldseek 3Di:
DAKDWDWDADPVGAIKIFIADPVCVDVPWTLDIDDDHNDPCSRVVVSVVVVVVVVPDPDTDTPVRVVVVVVD

pLDDT: mean 88.97, std 9.58, range [55.56, 98.19]

Sequence (72 aa):
MNLRLHVHRAFTGGWCADIDDDNDRQPDDPYWCVDQWPTLDDAITAGCAQLAEFASAQHLYRVSEQYVLQAA